Protein AF-A0A327NM82-F1 (afdb_monomer_lite)

Organism: NCBI:txid2183553

Radius of gyration: 12.72 Å; chains: 1; bounding box: 38×20×33 Å

pLDDT: mean 89.22, std 9.11, range [48.25, 96.81]

Foldseek 3Di:
DVVVLVPDDPVNLVVLQVPQQWDWDQDPPQAIFIFGPPDPPRVVRTDDGDNDNDVVVVSSVSSVVSVVVVVVVVD

Secondary structure (DSSP, 8-state):
-HHHHTT--HHHHHHHHHHSSEEEEEETTTEEEEEETT--SHHHHEEEEE--S-HHHHHHHHHHHHHHHHHHTT-

Sequence (75 aa):
MEKRLKQLTEAERQAILEESPLEVFWAQGTGFAILKKDEPDSVKSYVHGIDEMDGRVAEDWIIRQYLLANDENRN

Structure (mmCIF, N/CA/C/O backbone):
data_AF-A0A327NM82-F1
#
_entry.id   AF-A0A327NM82-F1
#
loop_
_atom_site.group_PDB
_atom_site.id
_atom_site.type_symbol
_atom_site.label_atom_id
_atom_site.label_alt_id
_atom_site.label_comp_id
_atom_site.label_asym_id
_atom_site.label_entity_id
_atom_site.label_seq_id
_atom_site.pdbx_PDB_ins_code
_atom_site.Cartn_x
_atom_site.Cartn_y
_atom_site.Cartn_z
_atom_site.occupancy
_atom_site.B_iso_or_equiv
_atom_site.auth_seq_id
_atom_site.auth_comp_id
_atom_site.auth_asym_id
_atom_site.auth_atom_id
_atom_site.pdbx_PDB_model_num
ATOM 1 N N . MET A 1 1 ? -6.314 12.354 10.095 1.00 75.12 1 MET A N 1
ATOM 2 C CA . MET A 1 1 ? -5.837 11.068 9.549 1.00 75.12 1 MET A CA 1
ATOM 3 C C . MET A 1 1 ? -4.842 10.348 10.464 1.00 75.12 1 MET A C 1
ATOM 5 O O . MET A 1 1 ? -5.097 9.211 10.832 1.00 75.12 1 MET A O 1
ATOM 9 N N . GLU A 1 2 ? -3.764 10.992 10.926 1.00 72.94 2 GLU A N 1
ATOM 10 C CA . GLU A 1 2 ? -2.722 10.328 11.743 1.00 72.94 2 GLU A CA 1
ATOM 11 C C . GLU A 1 2 ? -3.215 9.682 13.051 1.00 72.94 2 GLU A C 1
ATOM 13 O O . GLU A 1 2 ? -2.706 8.639 13.452 1.00 72.94 2 GLU A O 1
ATOM 18 N N . LYS A 1 3 ? -4.230 10.260 13.711 1.00 76.50 3 LYS A N 1
ATOM 19 C CA . LYS A 1 3 ? -4.842 9.652 14.908 1.00 76.50 3 LYS A CA 1
ATOM 20 C C . LYS A 1 3 ? -5.513 8.309 14.606 1.00 76.50 3 LYS A C 1
ATOM 22 O O . LYS A 1 3 ? -5.415 7.406 15.423 1.00 76.50 3 LYS A O 1
ATOM 27 N N . ARG A 1 4 ? -6.148 8.181 13.436 1.00 79.12 4 ARG A N 1
ATOM 28 C CA . ARG A 1 4 ? -6.864 6.969 13.013 1.00 79.12 4 ARG A CA 1
ATOM 29 C C . ARG A 1 4 ? -5.878 5.856 12.675 1.00 79.12 4 ARG A C 1
ATOM 31 O O . ARG A 1 4 ? -6.039 4.750 13.160 1.00 79.12 4 ARG A O 1
ATOM 38 N N . LEU A 1 5 ? -4.797 6.189 11.967 1.00 85.00 5 LEU A N 1
ATOM 39 C CA . LEU A 1 5 ? -3.701 5.260 11.670 1.00 85.00 5 LEU A CA 1
ATOM 40 C C . LEU A 1 5 ? -3.097 4.637 12.942 1.00 85.00 5 LEU A C 1
ATOM 42 O O . LEU A 1 5 ? -2.879 3.433 12.994 1.00 85.00 5 LEU A O 1
ATOM 46 N N . LYS A 1 6 ? -2.865 5.455 13.980 1.00 85.56 6 LYS A N 1
ATOM 47 C CA . LYS A 1 6 ? -2.301 5.014 15.271 1.00 85.56 6 LYS A CA 1
ATOM 48 C C . LYS A 1 6 ? -3.255 4.161 16.113 1.00 85.56 6 LYS A C 1
ATOM 50 O O . LYS A 1 6 ? -2.808 3.546 17.073 1.00 85.56 6 LYS A O 1
ATOM 55 N N . GLN A 1 7 ? -4.549 4.177 15.803 1.00 90.62 7 GLN A N 1
ATOM 56 C CA . GLN A 1 7 ? -5.574 3.414 16.518 1.00 90.62 7 GLN A CA 1
ATOM 57 C C . GLN A 1 7 ? -5.860 2.057 15.873 1.00 90.62 7 GLN A C 1
ATOM 59 O O . GLN A 1 7 ? -6.493 1.229 16.520 1.00 90.62 7 GLN A O 1
ATOM 64 N N . LEU A 1 8 ? -5.401 1.831 14.637 1.00 92.25 8 LEU A N 1
ATOM 65 C CA . LEU A 1 8 ? -5.574 0.552 13.962 1.00 92.25 8 LEU A CA 1
ATOM 66 C C . LEU A 1 8 ? -4.772 -0.534 14.675 1.00 92.25 8 LEU A C 1
ATOM 68 O O . LEU A 1 8 ? -3.567 -0.404 14.903 1.00 92.25 8 LEU A O 1
ATOM 72 N N . THR A 1 9 ? -5.449 -1.631 14.973 1.00 95.25 9 THR A N 1
ATOM 73 C CA . THR A 1 9 ? -4.822 -2.891 15.355 1.00 95.25 9 THR A CA 1
ATOM 74 C C . THR A 1 9 ? -4.081 -3.499 14.165 1.00 95.25 9 THR A C 1
ATOM 76 O O . THR A 1 9 ? -4.367 -3.195 13.009 1.00 95.25 9 THR A O 1
ATOM 79 N N . GLU A 1 10 ? -3.141 -4.405 14.429 1.00 94.12 10 GLU A N 1
ATOM 80 C CA . GLU A 1 10 ? -2.399 -5.085 13.359 1.00 94.12 10 GLU A CA 1
ATOM 81 C C . GLU A 1 10 ? -3.328 -5.874 12.417 1.00 94.12 10 GLU A C 1
ATOM 83 O O . GLU A 1 10 ? -3.118 -5.879 11.209 1.00 94.12 10 GLU A O 1
ATOM 88 N N . ALA A 1 11 ? -4.407 -6.461 12.947 1.00 95.94 11 ALA A N 1
ATOM 89 C CA . ALA A 1 11 ? -5.405 -7.164 12.143 1.00 95.94 11 ALA A CA 1
ATOM 90 C C . ALA A 1 11 ? -6.154 -6.220 11.187 1.00 95.94 11 ALA A C 1
ATOM 92 O O . ALA A 1 11 ? -6.334 -6.543 10.017 1.00 95.94 11 ALA A O 1
ATOM 93 N N . GLU A 1 12 ? -6.549 -5.034 11.658 1.00 95.06 12 GLU A N 1
ATOM 94 C CA . GLU A 1 12 ? -7.197 -4.029 10.806 1.00 95.06 12 GLU A CA 1
ATOM 95 C C . GLU A 1 12 ? -6.238 -3.483 9.748 1.00 95.06 12 GLU A C 1
ATOM 97 O O . GLU A 1 12 ? -6.642 -3.250 8.611 1.00 95.06 12 GLU A O 1
ATOM 102 N N . ARG A 1 13 ? -4.960 -3.300 10.100 1.00 95.94 13 ARG A N 1
ATOM 103 C CA . ARG A 1 13 ? -3.929 -2.892 9.138 1.00 95.94 13 ARG A CA 1
ATOM 104 C C . ARG A 1 13 ? -3.800 -3.913 8.015 1.00 95.94 13 ARG A C 1
ATOM 106 O O . ARG A 1 13 ? -3.833 -3.519 6.855 1.00 95.94 13 ARG A O 1
ATOM 113 N N . GLN A 1 14 ? -3.706 -5.199 8.353 1.00 95.81 14 GLN A N 1
ATOM 114 C CA . GLN A 1 14 ? -3.599 -6.257 7.351 1.00 95.81 14 GLN A CA 1
ATOM 115 C C . GLN A 1 14 ? -4.846 -6.356 6.476 1.00 95.81 14 GLN A C 1
ATOM 117 O O . GLN A 1 14 ? -4.712 -6.381 5.258 1.00 95.81 14 GLN A O 1
ATOM 122 N N . ALA A 1 15 ? -6.045 -6.282 7.058 1.00 96.38 15 ALA A N 1
ATOM 123 C CA . ALA A 1 15 ? -7.281 -6.266 6.277 1.00 96.38 15 ALA A CA 1
ATOM 124 C C . ALA A 1 15 ? -7.307 -5.107 5.260 1.00 96.38 15 ALA A C 1
ATOM 126 O O . ALA A 1 15 ? -7.648 -5.303 4.097 1.00 96.38 15 ALA A O 1
ATOM 127 N N . ILE A 1 16 ? -6.872 -3.907 5.664 1.00 95.69 16 ILE A N 1
ATOM 128 C CA . ILE A 1 16 ? -6.777 -2.756 4.753 1.00 95.69 16 ILE A CA 1
ATOM 129 C C . ILE A 1 16 ? -5.745 -3.003 3.646 1.00 95.69 16 ILE A C 1
ATOM 131 O O . ILE A 1 16 ? -6.001 -2.674 2.490 1.00 95.69 16 ILE A O 1
ATOM 135 N N . LEU A 1 17 ? -4.573 -3.551 3.973 1.00 95.94 17 LEU A N 1
ATOM 136 C CA . LEU A 1 17 ? -3.540 -3.848 2.978 1.00 95.94 17 LEU A CA 1
ATOM 137 C C . LEU A 1 17 ? -3.994 -4.927 1.988 1.00 95.94 17 LEU A C 1
ATOM 139 O O . LEU A 1 17 ? -3.673 -4.828 0.804 1.00 95.94 17 LEU A O 1
ATOM 143 N N . GLU A 1 18 ? -4.760 -5.922 2.437 1.00 95.94 18 GLU A N 1
ATOM 144 C CA . GLU A 1 18 ? -5.356 -6.954 1.585 1.00 95.94 18 GLU A CA 1
ATOM 145 C C . GLU A 1 18 ? -6.393 -6.359 0.623 1.00 95.94 18 GLU A C 1
ATOM 147 O O . GLU A 1 18 ? -6.293 -6.583 -0.585 1.00 95.94 18 GLU A O 1
ATOM 152 N N . GLU A 1 19 ? -7.327 -5.552 1.135 1.00 95.56 19 GLU A N 1
ATOM 153 C CA . GLU A 1 19 ? -8.391 -4.910 0.350 1.00 95.56 19 GLU A CA 1
ATOM 154 C C . GLU A 1 19 ? -7.896 -3.785 -0.565 1.00 95.56 19 GLU A C 1
ATOM 156 O O . GLU A 1 19 ? -8.510 -3.496 -1.594 1.00 95.56 19 GLU A O 1
ATOM 161 N N . SER A 1 20 ? -6.803 -3.119 -0.194 1.00 95.19 20 SER A N 1
ATOM 162 C CA . SER A 1 20 ? -6.239 -2.024 -0.974 1.00 95.19 20 SER A CA 1
ATOM 163 C C . SER A 1 20 ? -5.863 -2.497 -2.384 1.00 95.19 20 SER A C 1
ATOM 165 O O . SER A 1 20 ? -5.224 -3.545 -2.522 1.00 95.19 20 SER A O 1
ATOM 167 N N . PRO A 1 21 ? -6.148 -1.712 -3.443 1.00 95.69 21 PRO A N 1
ATOM 168 C CA . PRO A 1 21 ? -5.674 -2.020 -4.794 1.00 95.69 21 PRO A CA 1
ATOM 169 C C . PRO A 1 21 ? -4.157 -1.822 -4.942 1.00 95.69 21 PRO A C 1
ATOM 171 O O . PRO A 1 21 ? -3.604 -2.061 -6.013 1.00 95.69 21 PRO A O 1
ATOM 174 N N . LEU A 1 22 ? -3.488 -1.351 -3.887 1.00 96.81 22 LEU A N 1
ATOM 175 C CA . LEU A 1 22 ? -2.066 -1.059 -3.860 1.00 96.81 22 LEU A CA 1
ATOM 176 C C . LEU A 1 22 ? -1.297 -2.099 -3.049 1.00 96.81 22 LEU A C 1
ATOM 178 O O . LEU A 1 22 ? -1.798 -2.607 -2.045 1.00 96.81 22 LEU A O 1
ATOM 18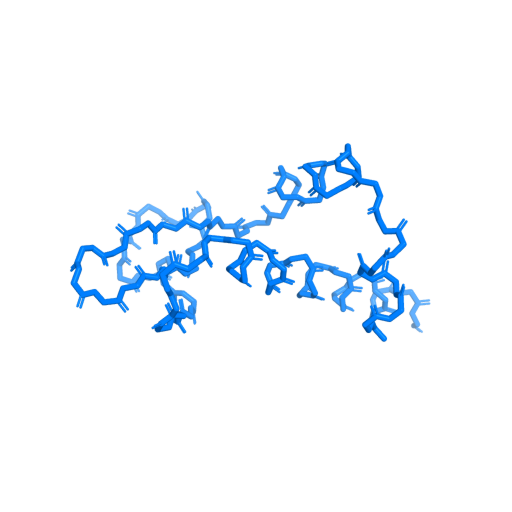2 N N . GLU A 1 23 ? -0.056 -2.349 -3.442 1.00 95.94 23 GLU A N 1
ATOM 183 C CA . GLU A 1 23 ? 0.885 -3.217 -2.738 1.00 95.94 23 GLU A CA 1
ATOM 184 C C . GLU A 1 23 ? 2.274 -2.588 -2.611 1.00 95.94 23 GLU A C 1
ATOM 186 O O . GLU A 1 23 ? 2.628 -1.654 -3.334 1.00 95.94 23 GLU A O 1
ATOM 191 N N . VAL A 1 24 ? 3.055 -3.117 -1.669 1.00 95.00 24 VAL A N 1
ATOM 192 C CA . VAL A 1 24 ? 4.440 -2.716 -1.422 1.00 95.00 24 VAL A CA 1
ATOM 193 C C . VAL A 1 24 ? 5.382 -3.672 -2.148 1.00 95.00 24 VAL A C 1
ATOM 195 O O . VAL A 1 24 ? 5.333 -4.882 -1.944 1.00 95.00 24 VAL A O 1
ATOM 198 N N . PHE A 1 25 ? 6.299 -3.120 -2.934 1.00 92.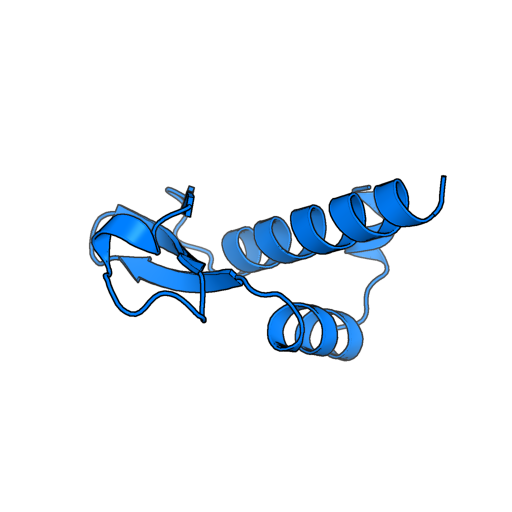81 25 PHE A N 1
ATOM 199 C CA . PHE A 1 25 ? 7.357 -3.855 -3.613 1.00 92.81 25 PHE A CA 1
ATOM 200 C C . PHE A 1 25 ? 8.729 -3.332 -3.186 1.00 92.81 25 PHE A C 1
ATOM 202 O O . PHE A 1 25 ? 8.986 -2.132 -3.236 1.00 92.81 25 PHE A O 1
ATOM 209 N N . TRP A 1 26 ? 9.642 -4.216 -2.779 1.00 90.12 26 TRP A N 1
ATOM 210 C CA . TRP A 1 26 ? 11.010 -3.813 -2.445 1.00 90.12 26 TRP A CA 1
ATOM 211 C C . TRP A 1 26 ? 11.853 -3.638 -3.712 1.00 90.12 26 TRP A C 1
ATOM 213 O O . TRP A 1 26 ? 12.211 -4.612 -4.379 1.00 90.12 26 TRP A O 1
ATOM 223 N N . ALA A 1 27 ? 12.207 -2.392 -4.022 1.00 84.25 27 ALA A N 1
ATOM 224 C CA . ALA A 1 27 ? 13.107 -2.044 -5.108 1.00 84.25 27 ALA A CA 1
ATOM 225 C C . ALA A 1 27 ? 14.550 -2.002 -4.582 1.00 84.25 27 ALA A C 1
ATOM 227 O O . ALA A 1 27 ? 14.965 -1.094 -3.853 1.00 84.25 27 ALA A O 1
ATOM 228 N N . GLN A 1 28 ? 15.337 -3.019 -4.948 1.00 79.88 28 GLN A N 1
ATOM 229 C CA . GLN A 1 28 ? 16.730 -3.123 -4.515 1.00 79.88 28 GLN A CA 1
ATOM 230 C C . GLN A 1 28 ? 17.513 -1.846 -4.860 1.00 79.88 28 GLN A C 1
ATOM 232 O O . GLN A 1 28 ? 17.579 -1.430 -6.014 1.00 79.88 28 GLN A O 1
ATOM 237 N N . GLY A 1 29 ? 18.121 -1.233 -3.840 1.00 79.69 29 GLY A N 1
ATOM 238 C CA . GLY A 1 29 ? 18.946 -0.029 -3.985 1.00 79.69 29 GLY A CA 1
ATOM 239 C C . GLY A 1 29 ? 18.176 1.292 -4.089 1.00 79.69 29 GLY A C 1
ATOM 240 O O . GLY A 1 29 ? 18.818 2.328 -4.220 1.00 79.69 29 GLY A O 1
ATOM 241 N N . THR A 1 30 ? 16.840 1.274 -4.025 1.00 79.38 30 THR A N 1
ATOM 242 C CA . THR A 1 30 ? 15.988 2.476 -4.148 1.00 79.38 30 THR A CA 1
ATOM 243 C C . THR A 1 30 ? 14.957 2.626 -3.032 1.00 79.38 30 THR A C 1
ATOM 245 O O . THR A 1 30 ? 14.489 3.733 -2.815 1.00 79.38 30 THR A O 1
ATOM 248 N N . GLY A 1 31 ? 14.639 1.560 -2.292 1.00 89.69 31 GLY A N 1
ATOM 249 C CA . GLY A 1 31 ? 13.654 1.602 -1.209 1.00 89.69 31 GLY A CA 1
ATOM 250 C C . GLY A 1 31 ? 12.402 0.805 -1.565 1.00 89.69 31 GLY A C 1
ATOM 251 O O . GLY A 1 31 ? 12.481 -0.228 -2.232 1.00 89.69 31 GLY A O 1
ATOM 252 N N . PHE A 1 32 ? 11.236 1.275 -1.131 1.00 93.94 32 PHE A N 1
ATOM 253 C CA . PHE A 1 32 ? 9.956 0.639 -1.438 1.00 93.94 32 PHE A CA 1
ATOM 254 C C . PHE A 1 32 ? 9.222 1.365 -2.561 1.00 93.94 32 PHE A C 1
ATOM 256 O O . PHE A 1 32 ? 9.078 2.581 -2.550 1.00 93.94 32 PHE A O 1
ATOM 263 N N . ALA A 1 33 ? 8.701 0.610 -3.518 1.00 93.69 33 ALA A N 1
ATOM 264 C CA . ALA A 1 33 ? 7.760 1.090 -4.513 1.00 93.69 33 ALA A CA 1
ATOM 265 C C . ALA A 1 33 ? 6.338 0.691 -4.111 1.00 93.69 33 ALA A C 1
ATOM 267 O O . ALA A 1 33 ? 6.106 -0.405 -3.603 1.00 93.69 33 ALA A O 1
ATOM 268 N N . ILE A 1 34 ? 5.384 1.576 -4.369 1.00 95.31 34 ILE A N 1
ATOM 269 C CA . ILE A 1 34 ? 3.957 1.306 -4.254 1.00 95.31 34 ILE A CA 1
ATOM 270 C C . ILE A 1 34 ? 3.420 1.038 -5.651 1.00 95.31 34 ILE A C 1
ATOM 272 O O . ILE A 1 34 ? 3.536 1.895 -6.533 1.00 95.31 34 ILE A O 1
ATOM 276 N N . LEU A 1 35 ? 2.845 -0.145 -5.841 1.00 95.88 35 LEU A N 1
ATOM 277 C CA . LEU A 1 35 ? 2.356 -0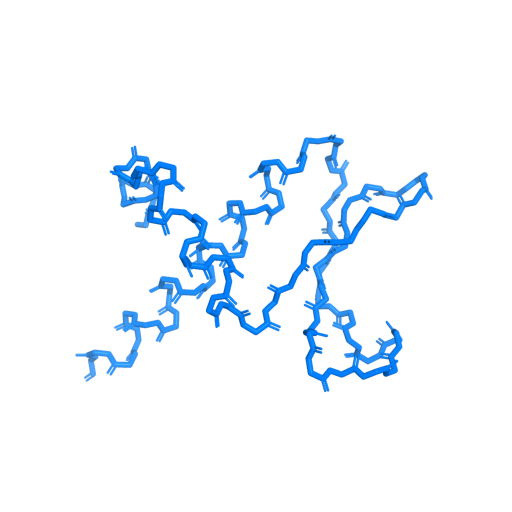.623 -7.130 1.00 95.88 35 LEU A CA 1
ATOM 278 C C . LEU A 1 35 ? 0.850 -0.899 -7.077 1.00 95.88 35 LEU A C 1
ATOM 280 O O . LEU A 1 35 ? 0.304 -1.144 -6.005 1.00 95.88 35 LEU A O 1
ATOM 284 N N . LYS A 1 36 ? 0.181 -0.882 -8.230 1.00 96.56 36 LYS A N 1
ATOM 285 C CA . LYS A 1 36 ? -1.188 -1.387 -8.393 1.00 96.56 36 LYS A CA 1
ATOM 286 C C . LYS A 1 36 ? -1.175 -2.899 -8.594 1.00 96.56 36 LYS A C 1
ATOM 288 O O . LYS A 1 36 ? -0.501 -3.381 -9.500 1.00 96.56 36 LYS A O 1
ATOM 293 N N . LYS A 1 37 ? -1.978 -3.617 -7.809 1.00 94.69 37 LYS A N 1
ATOM 294 C CA . LYS A 1 37 ? -2.089 -5.085 -7.853 1.00 94.69 37 LYS A CA 1
ATOM 295 C C . LYS A 1 37 ? -2.730 -5.610 -9.139 1.00 94.69 37 LYS A C 1
ATOM 297 O O . LYS A 1 37 ? -2.470 -6.735 -9.552 1.00 94.69 37 LYS A O 1
ATOM 302 N N . ASP A 1 38 ? -3.620 -4.827 -9.742 1.00 94.38 38 ASP A N 1
ATOM 303 C CA . ASP A 1 38 ? -4.408 -5.215 -10.915 1.00 94.38 38 ASP A CA 1
ATOM 304 C C . ASP A 1 38 ? -3.734 -4.869 -12.254 1.00 94.38 38 ASP A C 1
ATOM 306 O O . ASP A 1 38 ? -4.259 -5.222 -13.311 1.00 94.38 38 ASP A O 1
ATOM 310 N N . GLU A 1 39 ? -2.564 -4.224 -12.228 1.00 95.75 39 GLU A N 1
ATOM 311 C CA . GLU A 1 39 ? -1.820 -3.828 -13.423 1.00 95.75 39 GLU A CA 1
ATOM 312 C C . GLU A 1 39 ? -0.565 -4.705 -13.605 1.00 95.75 39 GLU A C 1
ATOM 314 O O . GLU A 1 39 ? 0.407 -4.556 -12.861 1.00 95.75 39 GLU A O 1
ATOM 319 N N . PRO A 1 40 ? -0.547 -5.620 -14.594 1.00 91.81 40 PRO A N 1
ATOM 320 C CA . PRO A 1 40 ? 0.593 -6.507 -14.828 1.00 91.81 40 PRO A CA 1
ATOM 321 C C . PRO A 1 40 ? 1.804 -5.810 -15.469 1.00 91.81 40 PRO A C 1
ATOM 323 O O . PRO A 1 40 ? 2.915 -6.339 -15.406 1.00 91.81 40 PRO A O 1
ATOM 326 N N . ASP A 1 41 ? 1.620 -4.659 -16.122 1.00 94.56 41 ASP A N 1
ATOM 327 C CA . ASP A 1 41 ? 2.723 -3.876 -16.678 1.00 94.56 41 ASP A CA 1
ATOM 328 C C . ASP A 1 41 ? 3.434 -3.117 -15.549 1.00 94.56 41 ASP A C 1
ATOM 330 O O . ASP A 1 41 ? 2.898 -2.163 -14.989 1.00 94.56 41 ASP A O 1
ATOM 334 N N . SER A 1 42 ? 4.663 -3.525 -15.221 1.00 85.50 42 SER A N 1
ATOM 335 C CA . SER A 1 42 ? 5.417 -2.984 -14.082 1.00 85.50 42 SER A CA 1
ATOM 336 C C . SER A 1 42 ? 5.675 -1.478 -14.153 1.00 85.50 42 SER A C 1
ATOM 338 O O . SER A 1 42 ? 5.831 -0.826 -13.122 1.00 85.50 42 SER A O 1
ATOM 340 N N . VAL A 1 43 ? 5.723 -0.904 -15.357 1.00 90.25 43 VAL A N 1
ATOM 341 C CA . VAL A 1 43 ? 5.917 0.538 -15.534 1.00 90.25 43 VAL A CA 1
ATOM 342 C C . VAL A 1 43 ? 4.611 1.277 -15.259 1.00 90.25 43 VAL A C 1
ATOM 344 O O . VAL A 1 43 ? 4.629 2.363 -14.683 1.00 90.25 43 VAL A O 1
ATOM 347 N N . LYS A 1 44 ? 3.473 0.691 -15.644 1.00 93.12 44 LYS A N 1
ATOM 348 C CA . LYS A 1 44 ? 2.144 1.282 -15.424 1.00 93.12 44 LYS A CA 1
ATOM 349 C C . LYS A 1 44 ? 1.597 1.030 -14.026 1.00 93.12 44 LYS A C 1
ATOM 351 O O . LYS A 1 44 ? 0.765 1.808 -13.557 1.00 93.12 44 LYS A O 1
ATOM 356 N N . SER A 1 45 ? 2.037 -0.042 -13.374 1.00 95.06 45 SER A N 1
ATOM 357 C CA . SER A 1 45 ? 1.617 -0.372 -12.018 1.00 95.06 45 SER A CA 1
ATOM 358 C C . SER A 1 45 ? 2.241 0.569 -10.994 1.00 95.06 45 SER A C 1
ATOM 360 O O . SER A 1 45 ? 1.648 0.776 -9.941 1.00 95.06 45 SER A O 1
ATOM 362 N N . TYR A 1 46 ? 3.382 1.193 -11.302 1.00 94.69 46 TYR A N 1
ATOM 363 C CA . TYR A 1 46 ? 4.058 2.134 -10.414 1.00 94.69 46 TYR A CA 1
ATOM 364 C C . TYR A 1 46 ? 3.198 3.359 -10.073 1.00 94.69 46 TYR A C 1
ATOM 366 O O . TYR A 1 46 ? 2.746 4.099 -10.949 1.00 94.69 46 TYR A O 1
ATOM 374 N N . VAL A 1 47 ? 3.020 3.600 -8.772 1.00 94.12 47 VAL A N 1
ATOM 375 C CA . VAL A 1 47 ? 2.266 4.740 -8.232 1.00 94.12 47 VAL A CA 1
ATOM 376 C C . VAL A 1 47 ? 3.187 5.726 -7.526 1.00 94.12 47 VAL A C 1
ATOM 378 O O . VAL A 1 47 ? 3.112 6.931 -7.770 1.00 94.12 47 VAL A O 1
ATOM 381 N N . HIS A 1 48 ? 4.035 5.232 -6.624 1.00 93.56 48 HIS A N 1
ATOM 382 C CA . HIS A 1 48 ? 4.861 6.076 -5.766 1.00 93.56 48 HIS A CA 1
ATOM 383 C C . HIS A 1 48 ? 6.110 5.337 -5.284 1.00 93.56 48 HIS A C 1
ATOM 385 O O . HIS A 1 48 ? 6.108 4.113 -5.191 1.00 93.56 48 HIS A O 1
ATOM 391 N N . GLY A 1 49 ? 7.161 6.084 -4.955 1.00 90.62 49 GLY A N 1
ATOM 392 C CA . GLY A 1 49 ? 8.407 5.567 -4.397 1.00 90.62 49 GLY A CA 1
ATOM 393 C C . GLY A 1 49 ? 8.615 6.119 -2.994 1.00 90.62 49 GLY A C 1
ATOM 394 O O . GLY A 1 49 ? 8.294 7.275 -2.726 1.00 90.62 49 GLY A O 1
ATOM 395 N N . ILE A 1 50 ? 9.125 5.280 -2.104 1.00 90.38 50 ILE A N 1
ATOM 396 C CA . ILE A 1 50 ? 9.424 5.592 -0.713 1.00 90.38 50 ILE A CA 1
ATOM 397 C C . ILE A 1 50 ? 10.889 5.243 -0.489 1.00 90.38 50 ILE A C 1
ATOM 399 O O . ILE A 1 50 ? 11.257 4.071 -0.416 1.00 90.38 50 ILE A O 1
ATOM 403 N N . ASP A 1 51 ? 11.706 6.285 -0.350 1.00 86.12 51 ASP A N 1
ATOM 404 C CA . ASP A 1 51 ? 13.165 6.194 -0.195 1.00 86.12 51 ASP A CA 1
ATOM 405 C C . ASP A 1 51 ? 13.599 5.679 1.199 1.00 86.12 51 ASP A C 1
ATOM 407 O O . ASP A 1 51 ? 14.766 5.775 1.583 1.00 86.12 51 ASP A O 1
ATOM 411 N N . GLU A 1 52 ? 12.669 5.133 1.988 1.00 80.25 52 GLU A N 1
ATOM 412 C CA . GLU A 1 52 ? 12.936 4.560 3.305 1.00 80.25 52 GLU A CA 1
ATOM 413 C C . GLU A 1 52 ? 13.186 3.049 3.225 1.00 80.25 52 GLU A C 1
ATOM 415 O O . GLU A 1 52 ? 12.621 2.339 2.396 1.00 80.25 52 GLU A O 1
ATOM 420 N N . MET A 1 53 ? 14.029 2.536 4.126 1.00 78.50 53 MET A N 1
ATOM 421 C CA . MET A 1 53 ? 14.299 1.095 4.245 1.00 78.50 53 MET A CA 1
ATOM 422 C C . MET A 1 53 ? 13.329 0.379 5.197 1.00 78.50 53 MET A C 1
ATOM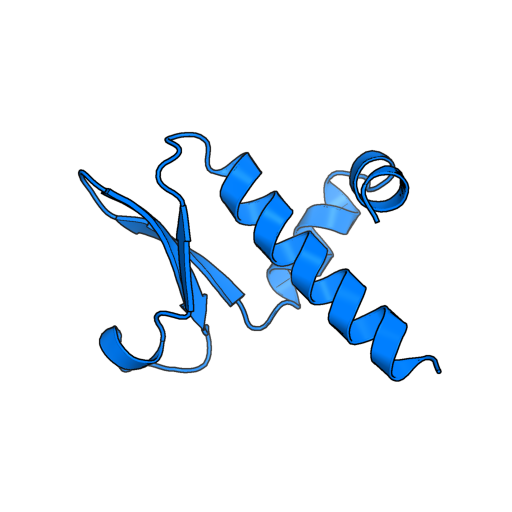 424 O O . MET A 1 53 ? 13.472 -0.822 5.418 1.00 78.50 53 MET A O 1
ATOM 428 N N . ASP A 1 54 ? 12.348 1.091 5.759 1.00 85.75 54 ASP A N 1
ATOM 429 C CA . ASP A 1 54 ? 11.318 0.520 6.628 1.00 85.75 54 ASP A CA 1
ATOM 430 C C . ASP A 1 54 ? 10.012 0.296 5.850 1.00 85.75 54 ASP A C 1
ATOM 432 O O . ASP A 1 54 ? 9.310 1.239 5.475 1.00 85.75 54 ASP A O 1
ATOM 436 N N . GLY A 1 55 ? 9.666 -0.977 5.634 1.00 86.62 55 GLY A N 1
ATOM 437 C CA . GLY A 1 55 ? 8.446 -1.372 4.924 1.00 86.62 55 GLY A CA 1
ATOM 438 C C . GLY A 1 55 ? 7.173 -0.884 5.611 1.00 86.62 55 GLY A C 1
ATOM 439 O O . GLY A 1 55 ? 6.163 -0.658 4.946 1.00 86.62 55 GLY A O 1
ATOM 440 N N . ARG A 1 56 ? 7.227 -0.613 6.921 1.00 90.88 56 ARG A N 1
ATOM 441 C CA . ARG A 1 56 ? 6.083 -0.099 7.674 1.00 90.88 56 ARG A CA 1
ATOM 442 C C . ARG A 1 56 ? 5.687 1.309 7.245 1.00 90.88 56 ARG A C 1
ATOM 444 O O . ARG A 1 56 ? 4.506 1.644 7.309 1.00 90.88 56 ARG A O 1
ATOM 451 N N . VAL A 1 57 ? 6.634 2.117 6.765 1.00 91.69 57 VAL A N 1
ATOM 452 C CA . VAL A 1 57 ? 6.340 3.447 6.206 1.00 91.69 57 VAL A CA 1
ATOM 453 C C . VAL A 1 57 ? 5.593 3.317 4.880 1.00 91.69 57 VAL A C 1
ATOM 455 O O . VAL A 1 57 ? 4.646 4.067 4.629 1.00 91.69 57 VAL A O 1
ATOM 458 N N . ALA A 1 58 ? 5.955 2.322 4.067 1.00 93.75 58 ALA A N 1
ATOM 459 C CA . ALA A 1 58 ? 5.267 2.030 2.816 1.00 93.75 58 ALA A CA 1
ATOM 460 C C . ALA A 1 58 ? 3.840 1.516 3.031 1.00 93.75 58 ALA A C 1
ATOM 462 O O . ALA A 1 58 ? 2.897 2.019 2.417 1.00 93.75 58 ALA A O 1
ATOM 463 N N . GLU A 1 59 ? 3.658 0.595 3.971 1.00 95.12 59 GLU A N 1
ATOM 464 C CA . GLU A 1 59 ? 2.334 0.130 4.385 1.00 95.12 59 GLU A CA 1
ATOM 465 C C . GLU A 1 59 ? 1.481 1.267 4.966 1.00 95.12 59 GLU A C 1
ATOM 467 O O . GLU A 1 59 ? 0.319 1.430 4.592 1.00 95.12 59 GLU A O 1
ATOM 472 N N . ASP A 1 60 ? 2.051 2.100 5.845 1.00 94.94 60 ASP A N 1
ATOM 473 C CA . ASP A 1 60 ? 1.361 3.261 6.416 1.00 94.94 60 ASP A CA 1
ATOM 474 C C . ASP A 1 60 ? 0.895 4.234 5.336 1.00 94.94 60 ASP A C 1
ATOM 476 O O 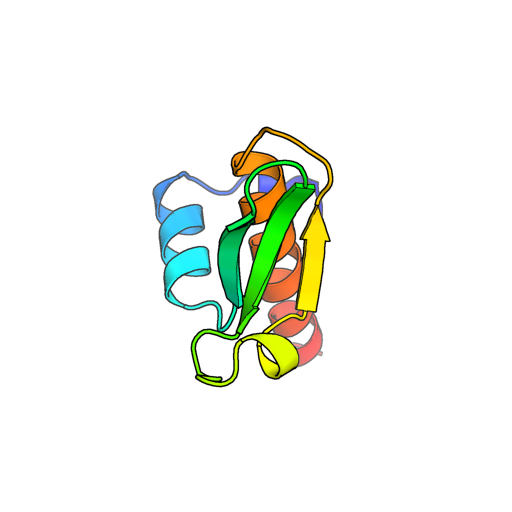. ASP A 1 60 ? -0.183 4.824 5.458 1.00 94.94 60 ASP A O 1
ATOM 480 N N . TRP A 1 61 ? 1.686 4.410 4.278 1.00 95.12 61 TRP A N 1
ATOM 481 C CA . TRP A 1 61 ? 1.301 5.236 3.146 1.00 95.12 61 TRP A CA 1
ATOM 482 C C . TRP A 1 61 ? 0.075 4.659 2.432 1.00 95.12 61 TRP A C 1
ATOM 484 O O . TRP A 1 61 ? -0.898 5.392 2.237 1.00 95.12 61 TRP A O 1
ATOM 494 N N . ILE A 1 62 ? 0.069 3.354 2.127 1.00 95.75 62 ILE A N 1
ATOM 495 C CA . ILE A 1 62 ? -1.078 2.675 1.499 1.00 95.75 62 ILE A CA 1
ATOM 496 C C . ILE A 1 62 ? -2.333 2.812 2.367 1.00 95.75 62 ILE A C 1
ATOM 498 O O . ILE A 1 62 ? -3.385 3.226 1.877 1.00 95.75 62 ILE A O 1
ATOM 502 N N . ILE A 1 63 ? -2.221 2.528 3.666 1.00 95.69 63 ILE A N 1
ATOM 503 C CA . ILE A 1 63 ? -3.348 2.602 4.603 1.00 95.69 63 ILE A CA 1
ATOM 504 C C . ILE A 1 63 ? -3.919 4.025 4.652 1.00 95.69 63 ILE A C 1
ATOM 506 O O . ILE A 1 63 ? -5.138 4.206 4.668 1.00 95.69 63 ILE A O 1
ATOM 510 N N . ARG A 1 64 ? -3.069 5.062 4.628 1.00 94.19 64 ARG A N 1
ATOM 511 C CA . ARG A 1 64 ? -3.535 6.458 4.560 1.00 94.19 64 ARG A CA 1
ATOM 512 C C . ARG A 1 64 ? -4.330 6.728 3.286 1.00 94.19 64 ARG A C 1
ATOM 514 O O . ARG A 1 64 ? -5.385 7.347 3.394 1.00 94.19 64 ARG A O 1
ATOM 521 N N . GLN A 1 65 ? -3.862 6.272 2.122 1.00 93.88 65 GLN A N 1
ATOM 522 C CA . GLN A 1 65 ? -4.586 6.474 0.859 1.00 93.88 65 GLN A CA 1
ATOM 523 C C . GLN A 1 65 ? -5.942 5.766 0.865 1.00 93.88 65 GLN A C 1
ATOM 525 O O . GLN A 1 65 ? -6.950 6.365 0.500 1.00 93.88 65 GLN A O 1
ATOM 530 N N . TYR A 1 66 ? -5.987 4.525 1.353 1.00 93.50 66 TYR A N 1
ATOM 531 C CA . TYR A 1 66 ? -7.228 3.760 1.464 1.00 93.50 66 TYR A CA 1
ATOM 532 C C . TYR A 1 66 ? -8.253 4.454 2.371 1.00 93.50 66 TYR A C 1
ATOM 534 O O . TYR A 1 66 ? -9.430 4.576 2.029 1.00 93.50 66 TYR A O 1
ATOM 542 N N . LEU A 1 67 ? -7.810 4.942 3.533 1.00 91.62 67 LEU A N 1
ATOM 543 C CA . LEU A 1 67 ? -8.683 5.661 4.457 1.00 91.62 67 LEU A CA 1
ATOM 544 C C . LEU A 1 67 ? -9.160 6.999 3.872 1.00 91.62 67 LEU A C 1
ATOM 546 O O . LEU A 1 67 ? -10.305 7.369 4.110 1.00 91.62 67 LEU A O 1
ATOM 550 N N . LEU A 1 68 ? -8.310 7.715 3.121 1.00 90.31 68 LEU A N 1
ATOM 551 C CA . LEU A 1 68 ? -8.683 8.976 2.466 1.00 90.31 68 LEU A CA 1
ATOM 552 C C . LEU A 1 68 ? -9.780 8.737 1.426 1.00 90.31 68 LEU A C 1
ATOM 554 O O . LEU A 1 68 ? -10.827 9.371 1.506 1.00 90.31 68 LEU A O 1
ATOM 558 N N . ALA A 1 69 ? -9.582 7.767 0.532 1.00 88.75 69 A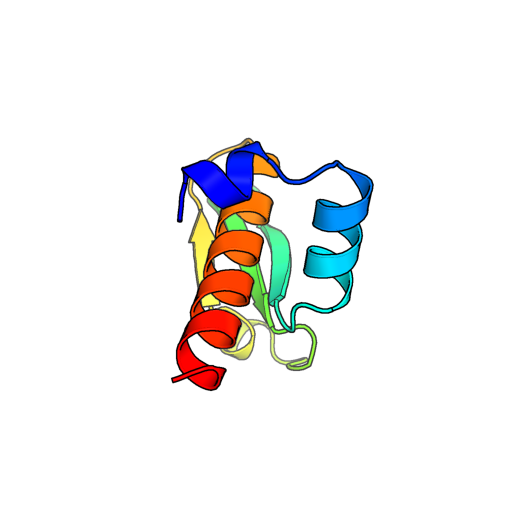LA A N 1
ATOM 559 C CA . ALA A 1 69 ? -10.553 7.427 -0.506 1.00 88.75 69 ALA A CA 1
ATOM 560 C C . ALA A 1 69 ? -11.909 6.986 0.078 1.00 88.75 69 ALA A C 1
ATOM 562 O O . ALA A 1 69 ? -12.969 7.321 -0.449 1.00 88.75 69 ALA A O 1
ATOM 563 N N . ASN A 1 70 ? -11.899 6.253 1.195 1.00 84.81 70 ASN A N 1
ATOM 564 C CA . ASN A 1 70 ? -13.127 5.840 1.876 1.00 84.81 70 ASN A CA 1
ATOM 565 C C . ASN A 1 70 ? -13.834 6.973 2.631 1.00 84.81 70 ASN A C 1
ATOM 567 O O . ASN A 1 70 ? -15.060 6.949 2.736 1.00 84.81 70 ASN A O 1
ATOM 571 N N . ASP A 1 71 ? -13.093 7.941 3.173 1.00 81.19 71 ASP A N 1
ATOM 572 C CA . ASP A 1 71 ? -13.689 9.117 3.814 1.00 81.19 71 ASP A CA 1
ATOM 573 C C . ASP A 1 71 ? -14.280 10.081 2.766 1.00 81.19 71 ASP A C 1
ATOM 575 O O . ASP A 1 71 ? -15.340 10.653 3.011 1.00 81.19 71 ASP A O 1
ATOM 579 N N . GLU A 1 72 ? -13.666 10.213 1.584 1.00 73.62 72 GLU A N 1
ATOM 580 C CA . GLU A 1 72 ? -14.219 10.994 0.464 1.00 73.62 72 GLU A CA 1
ATOM 581 C C . GLU A 1 72 ? -15.515 10.389 -0.089 1.00 73.62 72 GLU A C 1
ATOM 583 O O . GLU A 1 72 ? -16.463 11.121 -0.343 1.00 73.62 72 GLU A O 1
ATOM 588 N N . ASN A 1 73 ? -15.607 9.060 -0.186 1.00 64.31 73 ASN A N 1
ATOM 589 C CA . ASN A 1 73 ? -16.829 8.365 -0.614 1.00 64.31 73 ASN A CA 1
ATOM 590 C C . ASN A 1 73 ? -17.986 8.426 0.407 1.00 64.31 73 ASN A C 1
ATOM 592 O O . ASN A 1 73 ? -19.076 7.923 0.129 1.00 64.31 73 ASN A O 1
ATOM 596 N N . ARG A 1 74 ? -17.760 8.978 1.608 1.00 59.56 74 ARG A N 1
ATOM 597 C CA . ARG A 1 74 ? -18.780 9.124 2.662 1.00 59.56 74 ARG A CA 1
ATOM 598 C C . ARG A 1 74 ? -19.405 10.522 2.741 1.00 59.56 74 ARG A C 1
ATOM 600 O O . ARG A 1 74 ? -20.359 10.674 3.505 1.00 59.56 74 ARG A O 1
ATOM 607 N N . ASN A 1 75 ? -18.893 11.501 1.992 1.00 48.25 75 ASN A N 1
ATOM 608 C CA . ASN A 1 75 ? -19.457 12.854 1.856 1.00 48.25 75 ASN A CA 1
ATOM 609 C C . ASN A 1 75 ? -20.188 13.022 0.522 1.00 48.25 75 ASN A C 1
ATOM 611 O O . ASN A 1 75 ? -21.098 13.879 0.484 1.00 48.25 75 ASN A O 1
#